Protein AF-A0AAU3PKZ7-F1 (afdb_monomer_lite)

Radius of gyration: 40.93 Å; chains: 1; bounding box: 83×40×120 Å

pLDDT: mean 80.69, std 19.15, range [31.55, 98.75]

Foldseek 3Di:
DDDDDDPDPPPPPDDPLDLVVVCVVVVHDSCLLQWDADPVRDTDGRVCVVVVVVVVVVSVVCVVVVNDDDVVNVVVVVVVVVVVVVVVVVVVVVVVVVVVVVVVVVVVVVVVVVVVVVVVVVVVVVVVVVDDDDPDDDD

Structure (mmCIF, N/CA/C/O backbone):
data_AF-A0AAU3PKZ7-F1
#
_entry.id   AF-A0AAU3PKZ7-F1
#
loop_
_atom_site.group_PDB
_atom_site.id
_atom_site.type_symbol
_atom_site.label_atom_id
_atom_site.label_alt_id
_atom_site.label_comp_id
_atom_site.label_asym_id
_atom_site.label_entity_id
_atom_site.label_seq_id
_atom_site.pdbx_PDB_ins_code
_atom_site.Cartn_x
_atom_site.Cartn_y
_atom_site.Cartn_z
_atom_site.occupancy
_atom_site.B_iso_or_equiv
_atom_site.auth_seq_id
_atom_site.auth_comp_id
_atom_site.auth_asym_id
_atom_site.auth_atom_id
_atom_site.pdbx_PDB_model_num
ATOM 1 N N . MET A 1 1 ? -17.947 7.790 -49.193 1.00 34.53 1 MET A N 1
ATOM 2 C CA . MET A 1 1 ? -16.626 8.337 -49.557 1.00 34.53 1 MET A CA 1
ATOM 3 C C . MET A 1 1 ? -15.652 7.900 -48.482 1.00 34.53 1 MET A C 1
ATOM 5 O O . MET A 1 1 ? -15.686 8.443 -47.388 1.00 34.53 1 MET A O 1
ATOM 9 N N . LEU A 1 2 ? -14.918 6.822 -48.748 1.00 35.09 2 LEU A N 1
ATOM 10 C CA . LEU A 1 2 ? -13.929 6.246 -47.840 1.00 35.09 2 LEU A CA 1
ATOM 11 C C . LEU A 1 2 ? -12.574 6.826 -48.249 1.00 35.09 2 LEU A C 1
ATOM 13 O O . LEU A 1 2 ? -12.158 6.624 -49.386 1.00 35.09 2 LEU A O 1
ATOM 17 N N . GLY A 1 3 ? -11.967 7.621 -47.368 1.00 34.78 3 GLY A N 1
ATOM 18 C CA . GLY A 1 3 ? -10.661 8.234 -47.601 1.00 34.78 3 GLY A CA 1
ATOM 19 C C . GLY A 1 3 ? -9.557 7.181 -47.579 1.00 34.78 3 GLY A C 1
ATOM 20 O O . GLY A 1 3 ? -9.504 6.357 -46.665 1.00 34.78 3 GLY A O 1
ATOM 21 N N . GLU A 1 4 ? -8.718 7.205 -48.610 1.00 35.56 4 GLU A N 1
ATOM 22 C CA . GLU A 1 4 ? -7.539 6.358 -48.769 1.00 35.56 4 GLU A CA 1
ATOM 23 C C . GLU A 1 4 ? -6.556 6.538 -47.605 1.00 35.56 4 GLU A C 1
ATOM 25 O O . GLU A 1 4 ? -6.212 7.654 -47.216 1.00 35.56 4 GLU A O 1
ATOM 30 N N . VAL A 1 5 ? -6.083 5.414 -47.067 1.00 37.41 5 VAL A N 1
ATOM 31 C CA . VAL A 1 5 ? -4.976 5.366 -46.111 1.00 37.41 5 VAL A CA 1
ATOM 32 C C . VAL A 1 5 ? -3.680 5.437 -46.911 1.00 37.41 5 VAL A C 1
ATOM 34 O O . VAL A 1 5 ? -3.332 4.491 -47.616 1.00 37.41 5 VAL A O 1
ATOM 37 N N . VAL A 1 6 ? -2.969 6.557 -46.801 1.00 37.16 6 VAL A N 1
ATOM 38 C CA . VAL A 1 6 ? -1.626 6.720 -47.366 1.00 37.16 6 VAL A CA 1
ATOM 39 C C . VAL A 1 6 ? -0.642 5.886 -46.529 1.00 37.16 6 VAL A C 1
ATOM 41 O O . VAL A 1 6 ? -0.515 6.121 -45.325 1.00 37.16 6 VAL A O 1
ATOM 44 N N . PRO A 1 7 ? 0.066 4.905 -47.114 1.00 34.25 7 PRO A N 1
ATOM 45 C CA . PRO A 1 7 ? 1.071 4.135 -46.396 1.00 34.25 7 PRO A CA 1
ATOM 46 C C . PRO A 1 7 ? 2.326 5.000 -46.230 1.00 34.25 7 PRO A C 1
ATOM 48 O O . PRO A 1 7 ? 3.073 5.205 -47.184 1.00 34.25 7 PRO A O 1
ATOM 51 N N . GLY A 1 8 ? 2.552 5.542 -45.032 1.00 35.75 8 GLY A N 1
ATOM 52 C CA . GLY A 1 8 ? 3.764 6.324 -44.757 1.00 35.75 8 GLY A CA 1
ATOM 53 C C . GLY A 1 8 ? 3.738 7.232 -43.529 1.00 35.75 8 GLY A C 1
ATOM 54 O O . GLY A 1 8 ? 4.804 7.655 -43.089 1.00 35.75 8 GLY A O 1
ATOM 55 N N . GLU A 1 9 ? 2.579 7.505 -42.924 1.00 31.55 9 GLU A N 1
ATOM 56 C CA . GLU A 1 9 ? 2.538 8.217 -41.641 1.00 31.55 9 GLU A CA 1
ATOM 57 C C . GLU A 1 9 ? 2.880 7.261 -40.493 1.00 31.55 9 GLU A C 1
ATOM 59 O O . GLU A 1 9 ? 2.015 6.666 -39.845 1.00 31.55 9 GLU A O 1
ATOM 64 N N . PHE A 1 10 ? 4.179 7.119 -40.225 1.00 39.38 10 PHE A N 1
ATOM 65 C CA . PHE A 1 10 ? 4.650 6.675 -38.920 1.00 39.38 10 PHE A CA 1
ATOM 66 C C . PHE A 1 10 ? 4.075 7.642 -37.890 1.00 39.38 10 PHE A C 1
ATOM 68 O O . PHE A 1 10 ? 4.453 8.813 -37.857 1.00 39.38 10 PHE A O 1
ATOM 75 N N . ARG A 1 11 ? 3.110 7.167 -37.095 1.00 33.69 11 ARG A N 1
ATOM 76 C CA . ARG A 1 11 ? 2.496 7.948 -36.021 1.00 33.69 11 ARG A CA 1
ATOM 77 C C . ARG A 1 11 ? 3.610 8.419 -35.093 1.00 33.69 11 ARG A C 1
ATOM 79 O O . ARG A 1 11 ? 4.106 7.658 -34.265 1.00 33.69 11 ARG A O 1
ATOM 86 N N . ALA A 1 12 ? 3.994 9.680 -35.252 1.00 36.59 12 ALA A N 1
ATOM 87 C CA . ALA A 1 12 ? 4.787 10.400 -34.281 1.00 36.59 12 ALA A CA 1
ATOM 88 C C . ALA A 1 12 ? 4.135 10.197 -32.902 1.00 36.59 12 ALA A C 1
ATOM 90 O O . ALA A 1 12 ? 2.930 10.407 -32.761 1.00 36.59 12 ALA A O 1
ATOM 91 N N . ALA A 1 13 ? 4.941 9.766 -31.927 1.00 36.81 13 ALA A N 1
ATOM 92 C CA . ALA A 1 13 ? 4.620 9.512 -30.512 1.00 36.81 13 ALA A CA 1
ATOM 93 C C . ALA A 1 13 ? 4.454 8.050 -30.027 1.00 36.81 13 ALA A C 1
ATOM 95 O O . ALA A 1 13 ? 3.965 7.845 -28.916 1.00 36.81 13 ALA A O 1
ATOM 96 N N . VAL A 1 14 ? 4.935 7.037 -30.758 1.00 43.56 14 VAL A N 1
ATOM 97 C CA . VAL A 1 14 ? 5.135 5.671 -30.214 1.00 43.56 14 VAL A CA 1
ATOM 98 C C . VAL A 1 14 ? 6.606 5.270 -30.442 1.00 43.56 14 VAL A C 1
ATOM 100 O O . VAL A 1 14 ? 7.039 5.091 -31.569 1.00 43.56 14 VAL A O 1
ATOM 103 N N . LEU A 1 15 ? 7.459 5.430 -29.421 1.00 49.47 15 LEU A N 1
ATOM 104 C CA . LEU A 1 15 ? 8.025 4.345 -28.592 1.00 49.47 15 LEU A CA 1
ATOM 105 C C . LEU A 1 15 ? 9.033 3.392 -29.267 1.00 49.47 15 LEU A C 1
ATOM 107 O O . LEU A 1 15 ? 9.293 2.311 -28.734 1.00 49.47 15 LEU A O 1
ATOM 111 N N . VAL A 1 16 ? 9.650 3.748 -30.393 1.00 54.47 16 VAL A N 1
ATOM 112 C CA . VAL A 1 16 ? 10.761 2.939 -30.921 1.00 54.47 16 VAL A CA 1
ATOM 113 C C . VAL A 1 16 ? 12.092 3.436 -30.366 1.00 54.47 16 VAL A C 1
ATOM 115 O O . VAL A 1 16 ? 12.827 4.156 -31.028 1.00 54.47 16 VAL A O 1
ATOM 118 N N . ASP A 1 17 ? 12.400 3.033 -29.136 1.00 64.31 17 ASP A N 1
ATOM 119 C CA . ASP A 1 17 ? 13.659 3.382 -28.453 1.00 64.31 17 ASP A CA 1
ATOM 120 C C . ASP A 1 17 ? 14.697 2.248 -28.506 1.00 64.31 17 ASP A C 1
ATOM 122 O O . ASP A 1 17 ? 15.827 2.384 -28.041 1.00 64.31 17 ASP A O 1
ATOM 126 N N . ASP A 1 18 ? 14.305 1.099 -29.062 1.00 73.06 18 ASP A N 1
ATOM 127 C CA . ASP A 1 18 ? 15.148 -0.084 -29.208 1.00 73.06 18 ASP A CA 1
ATOM 128 C C . ASP A 1 18 ? 14.791 -0.853 -30.492 1.00 73.06 18 ASP A C 1
ATOM 130 O O . ASP A 1 18 ? 13.630 -0.940 -30.907 1.00 73.06 18 ASP A O 1
ATOM 134 N N . LEU A 1 19 ? 15.801 -1.495 -31.077 1.00 80.44 19 LEU A N 1
ATOM 135 C CA . LEU A 1 19 ? 15.726 -2.405 -32.222 1.00 80.44 19 LEU A CA 1
ATOM 136 C C . LEU A 1 19 ? 14.701 -3.524 -32.035 1.00 80.44 19 LEU A C 1
ATOM 138 O O . LEU A 1 19 ? 14.139 -4.034 -33.004 1.00 80.44 19 LEU A O 1
ATOM 142 N N . LYS A 1 20 ? 14.442 -3.921 -30.786 1.00 81.88 20 LYS A N 1
ATOM 143 C CA . LYS A 1 20 ? 13.390 -4.887 -30.465 1.00 81.88 20 LYS A CA 1
ATOM 144 C C . LYS A 1 20 ? 11.998 -4.352 -30.806 1.00 81.88 20 LYS A C 1
ATOM 146 O O . LYS A 1 20 ? 11.201 -5.100 -31.372 1.00 81.88 20 LYS A O 1
ATOM 151 N N . THR A 1 21 ? 11.708 -3.101 -30.459 1.00 78.62 21 THR A N 1
ATOM 152 C CA . THR A 1 21 ? 10.421 -2.477 -30.779 1.00 78.62 21 THR A CA 1
ATOM 153 C C . THR A 1 21 ? 10.310 -2.251 -32.282 1.00 78.62 21 THR A C 1
ATOM 155 O O . THR A 1 21 ? 9.292 -2.607 -32.866 1.00 78.62 21 THR A O 1
ATOM 158 N N . LEU A 1 22 ? 11.401 -1.819 -32.929 1.00 81.62 22 LEU A N 1
ATOM 159 C CA . LEU A 1 22 ? 11.454 -1.648 -34.385 1.00 81.62 22 LEU A CA 1
ATOM 160 C C . LEU A 1 22 ? 11.137 -2.957 -35.120 1.00 81.62 22 LEU A C 1
ATOM 162 O O . LEU A 1 22 ? 10.367 -2.974 -36.074 1.00 81.62 22 LEU A O 1
ATOM 166 N N . ALA A 1 23 ? 11.707 -4.070 -34.654 1.00 85.38 23 ALA A N 1
ATOM 167 C CA . ALA A 1 23 ? 11.452 -5.391 -35.215 1.00 85.38 23 ALA A CA 1
ATOM 168 C C . ALA A 1 23 ? 9.979 -5.806 -35.085 1.00 85.38 23 ALA A C 1
ATOM 170 O O . ALA A 1 23 ? 9.398 -6.323 -36.039 1.00 85.38 23 ALA A O 1
ATOM 171 N N . ALA A 1 24 ? 9.381 -5.564 -33.915 1.00 84.06 24 ALA A N 1
ATOM 172 C CA . ALA A 1 24 ? 7.984 -5.891 -33.655 1.00 84.06 24 ALA A CA 1
ATOM 173 C C . ALA A 1 24 ? 7.030 -5.078 -34.545 1.00 84.06 24 ALA A C 1
ATOM 175 O O . ALA A 1 24 ? 6.109 -5.652 -35.119 1.00 84.06 24 AL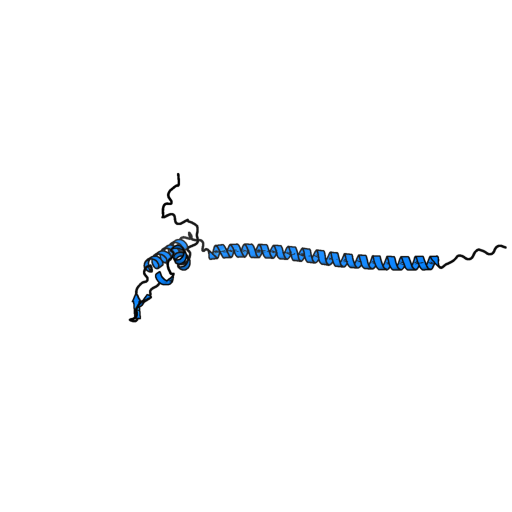A A O 1
ATOM 176 N N . GLU A 1 25 ? 7.276 -3.777 -34.705 1.00 80.75 25 GLU A N 1
ATOM 177 C CA . GLU A 1 25 ? 6.453 -2.900 -35.547 1.00 80.75 25 GLU A CA 1
ATOM 178 C C . GLU A 1 25 ? 6.631 -3.170 -37.043 1.00 80.75 25 GLU A C 1
ATOM 180 O O . GLU A 1 25 ? 5.657 -3.173 -37.791 1.00 80.75 25 GLU A O 1
ATOM 185 N N . ALA A 1 26 ? 7.857 -3.466 -37.482 1.00 83.44 26 ALA A N 1
ATOM 186 C CA . ALA A 1 26 ? 8.145 -3.811 -38.872 1.00 83.44 26 ALA A CA 1
ATOM 187 C C . ALA A 1 26 ? 7.663 -5.223 -39.262 1.00 83.44 26 ALA A C 1
ATOM 189 O O . ALA A 1 26 ? 7.765 -5.603 -40.428 1.00 83.44 26 ALA A O 1
ATOM 190 N N . GLY A 1 27 ? 7.184 -6.031 -38.306 1.00 86.25 27 GLY A N 1
ATOM 191 C CA . GLY A 1 27 ? 6.792 -7.422 -38.548 1.00 86.25 27 GLY A CA 1
ATOM 192 C C . GLY A 1 27 ? 7.969 -8.329 -38.926 1.00 86.25 27 GLY A C 1
ATOM 193 O O . GLY A 1 27 ? 7.784 -9.357 -39.577 1.00 86.25 27 GLY A O 1
ATOM 194 N N . VAL A 1 28 ? 9.192 -7.958 -38.534 1.00 87.25 28 VAL A N 1
ATOM 195 C CA . VAL A 1 28 ? 10.425 -8.673 -38.879 1.00 87.25 28 VAL A CA 1
ATOM 196 C C . VAL A 1 28 ? 11.017 -9.333 -37.636 1.00 87.25 28 VAL A C 1
ATOM 198 O O . VAL A 1 28 ? 10.949 -8.827 -36.519 1.00 87.25 28 VAL A O 1
ATOM 201 N N . THR A 1 29 ? 11.657 -10.488 -37.815 1.00 87.62 29 THR A N 1
ATOM 202 C CA . THR A 1 29 ? 12.397 -11.119 -36.716 1.00 87.62 29 THR A CA 1
ATOM 203 C C . THR A 1 29 ? 13.569 -10.245 -36.272 1.00 87.62 29 THR A C 1
ATOM 205 O O . THR A 1 29 ? 14.371 -9.792 -37.087 1.00 87.62 29 THR A O 1
ATOM 208 N N . ARG A 1 30 ? 13.738 -10.069 -34.955 1.00 85.75 30 ARG A N 1
ATOM 209 C CA . ARG A 1 30 ? 14.843 -9.281 -34.378 1.00 85.75 30 ARG A CA 1
ATOM 210 C C . ARG A 1 30 ? 16.224 -9.720 -34.897 1.00 85.75 30 ARG A C 1
ATOM 212 O O . ARG A 1 30 ? 17.124 -8.906 -35.049 1.00 85.75 30 ARG A O 1
ATOM 219 N N . THR A 1 31 ? 16.395 -11.004 -35.211 1.00 88.06 31 THR A N 1
ATOM 220 C CA . THR A 1 31 ? 17.651 -11.561 -35.741 1.00 88.06 31 THR A CA 1
ATOM 221 C C . THR A 1 31 ? 17.982 -11.110 -37.162 1.00 88.06 31 THR A C 1
ATOM 223 O O . THR A 1 31 ? 19.105 -11.320 -37.612 1.00 88.06 31 THR A O 1
ATOM 226 N N . ALA A 1 32 ? 17.045 -10.498 -37.889 1.00 85.81 32 ALA A N 1
ATOM 227 C CA . ALA A 1 32 ? 17.302 -9.956 -39.219 1.00 85.81 32 ALA A CA 1
ATOM 228 C C . ALA A 1 32 ? 18.154 -8.672 -39.194 1.00 85.81 32 ALA A C 1
ATOM 230 O O . ALA A 1 32 ? 18.772 -8.335 -40.205 1.00 85.81 32 ALA A O 1
ATOM 231 N N . PHE A 1 33 ? 18.225 -8.000 -38.042 1.00 87.88 33 PHE A N 1
ATOM 232 C CA . PHE A 1 33 ? 19.059 -6.819 -37.808 1.00 87.88 33 PHE A CA 1
ATOM 233 C C . PHE A 1 33 ? 20.497 -7.152 -37.392 1.00 87.88 33 PHE A C 1
ATOM 235 O O . PHE A 1 33 ? 21.342 -6.266 -37.366 1.00 87.88 33 PHE A O 1
ATOM 242 N N . TYR A 1 34 ? 20.795 -8.415 -37.073 1.00 86.81 34 TYR A N 1
ATOM 243 C CA . TYR A 1 34 ? 22.113 -8.823 -36.586 1.00 86.81 34 TYR A CA 1
ATOM 244 C C . TYR A 1 34 ? 22.884 -9.650 -37.627 1.00 86.81 34 TYR A C 1
ATOM 246 O O . TYR A 1 34 ? 22.262 -10.362 -38.426 1.00 86.81 34 TYR A O 1
ATOM 254 N N . PRO A 1 35 ? 24.232 -9.612 -37.597 1.00 88.06 35 PRO A N 1
ATOM 255 C CA . PRO A 1 35 ? 25.059 -10.499 -38.402 1.00 88.06 35 PRO A CA 1
ATOM 256 C C . PRO A 1 35 ? 24.759 -11.968 -38.093 1.00 88.06 35 PRO A C 1
ATOM 258 O O . PRO A 1 35 ? 24.529 -12.353 -36.943 1.00 88.06 35 PRO A O 1
ATOM 261 N N . LYS A 1 36 ? 24.795 -12.810 -39.123 1.00 85.56 36 LYS A N 1
ATOM 262 C CA . LYS A 1 36 ? 24.576 -14.256 -39.020 1.00 85.56 36 LYS A CA 1
ATOM 263 C C . LYS A 1 36 ? 25.862 -15.001 -39.354 1.00 85.56 36 LYS A C 1
ATOM 265 O O . LYS A 1 36 ? 26.637 -14.561 -40.198 1.00 85.56 36 LYS A O 1
ATOM 270 N N . LYS A 1 37 ? 26.081 -16.147 -38.710 1.00 87.12 37 LYS A N 1
ATOM 271 C CA . LYS A 1 37 ? 27.188 -17.045 -39.057 1.00 87.12 37 LYS A CA 1
ATOM 272 C C . LYS A 1 37 ? 26.761 -18.001 -40.165 1.00 87.12 37 LYS A C 1
ATOM 274 O O . LYS A 1 37 ? 25.708 -18.631 -40.070 1.00 87.12 37 LYS A O 1
ATOM 279 N N . ASN A 1 38 ? 27.587 -18.106 -41.193 1.00 83.69 38 ASN A N 1
ATOM 280 C CA . ASN A 1 38 ? 27.488 -19.126 -42.222 1.00 83.69 38 ASN A CA 1
ATOM 281 C C . ASN A 1 38 ? 28.010 -20.470 -41.686 1.00 83.69 38 ASN A C 1
ATOM 283 O O . ASN A 1 38 ? 28.667 -20.546 -40.644 1.00 83.69 38 ASN A O 1
ATOM 287 N N . ARG A 1 39 ? 27.722 -21.552 -42.417 1.00 82.12 39 ARG A N 1
ATOM 288 C CA . ARG A 1 39 ? 28.139 -22.918 -42.055 1.00 82.12 39 ARG A CA 1
ATOM 289 C C . ARG A 1 39 ? 29.664 -23.096 -42.023 1.00 82.12 39 ARG A C 1
ATOM 291 O O . ARG A 1 39 ? 30.156 -23.947 -41.296 1.00 82.12 39 ARG A O 1
ATOM 298 N N . ASP A 1 40 ? 30.385 -22.290 -42.791 1.00 85.81 40 ASP A N 1
ATOM 299 C CA . ASP A 1 40 ? 31.850 -22.226 -42.863 1.00 85.81 40 ASP A CA 1
ATOM 300 C C . ASP A 1 40 ? 32.479 -21.343 -41.762 1.00 85.81 40 ASP A C 1
ATOM 302 O O . ASP A 1 40 ? 33.690 -21.149 -41.736 1.00 85.81 40 ASP A O 1
ATOM 306 N N . GLY A 1 41 ? 31.669 -20.796 -40.847 1.00 83.50 41 GLY A N 1
ATOM 307 C CA . GLY A 1 41 ? 32.121 -19.919 -39.768 1.00 83.50 41 GLY A CA 1
ATOM 308 C C . GLY A 1 41 ? 32.301 -18.452 -40.170 1.00 83.50 41 GLY A C 1
ATOM 309 O O . GLY A 1 41 ? 32.579 -17.630 -39.296 1.00 83.50 41 GLY A O 1
ATOM 310 N N . THR A 1 42 ? 32.098 -18.095 -41.442 1.00 86.62 42 THR A N 1
ATOM 311 C CA . THR A 1 42 ? 32.168 -16.699 -41.898 1.00 86.62 42 THR A CA 1
ATOM 312 C C . THR A 1 42 ? 30.939 -15.902 -41.447 1.00 86.62 42 THR A C 1
ATOM 314 O O . THR A 1 42 ? 29.844 -16.446 -41.284 1.00 86.62 42 THR A O 1
ATOM 317 N N . THR A 1 43 ? 31.102 -14.598 -41.213 1.00 87.12 43 THR A N 1
ATOM 318 C CA . THR A 1 43 ? 29.998 -13.715 -40.808 1.00 87.12 43 THR A 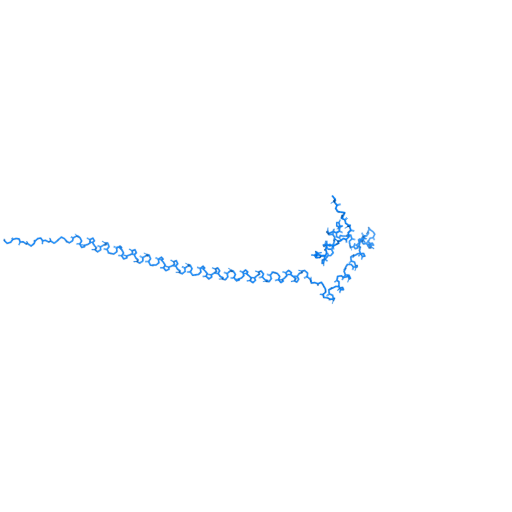CA 1
ATOM 319 C C . THR A 1 43 ? 29.378 -13.064 -42.037 1.00 87.12 43 THR A C 1
ATOM 321 O O . THR A 1 43 ? 30.059 -12.380 -42.797 1.00 87.12 43 THR A O 1
ATOM 324 N N . ARG A 1 44 ? 28.069 -13.237 -42.209 1.00 86.19 44 ARG A N 1
ATOM 325 C CA . ARG A 1 44 ? 27.265 -12.563 -43.227 1.00 86.19 44 ARG A CA 1
ATOM 326 C C . ARG A 1 44 ? 26.410 -11.479 -42.568 1.00 86.19 44 ARG A C 1
ATOM 328 O O . ARG A 1 44 ? 25.804 -11.757 -41.530 1.00 86.19 44 ARG A O 1
ATOM 335 N N . PRO A 1 45 ? 26.294 -10.280 -43.160 1.00 84.69 45 PRO A N 1
ATOM 336 C CA . PRO A 1 45 ? 25.409 -9.262 -42.622 1.00 84.69 45 PRO A CA 1
ATOM 337 C C . PRO A 1 45 ? 23.949 -9.722 -42.625 1.00 84.69 45 PRO A C 1
ATOM 339 O O . PRO A 1 45 ? 23.496 -10.434 -43.530 1.00 84.69 45 PRO A O 1
ATOM 342 N N . GLY A 1 46 ? 23.212 -9.316 -41.592 1.00 85.31 46 GLY A N 1
ATOM 343 C CA . GLY A 1 46 ? 21.768 -9.521 -41.532 1.00 85.31 46 GLY A CA 1
ATOM 344 C C . GLY A 1 46 ? 21.055 -8.772 -42.670 1.00 85.31 46 GLY A C 1
ATOM 345 O O . GLY A 1 46 ? 21.548 -7.727 -43.099 1.00 85.31 46 GLY A O 1
ATOM 346 N N . PRO A 1 47 ? 19.890 -9.255 -43.153 1.00 87.94 47 PRO A N 1
ATOM 347 C CA . PRO A 1 47 ? 19.141 -8.606 -44.235 1.00 87.94 47 PRO A CA 1
ATOM 348 C C . PRO A 1 47 ? 18.875 -7.111 -44.000 1.00 87.94 47 PRO A C 1
ATOM 350 O O . PRO A 1 47 ? 18.874 -6.331 -44.946 1.00 87.94 47 PRO A O 1
ATOM 353 N N . TYR A 1 48 ? 18.696 -6.717 -42.737 1.00 89.12 48 TYR A N 1
ATOM 354 C CA . TYR A 1 48 ? 18.379 -5.346 -42.332 1.00 89.12 48 TYR A CA 1
ATOM 355 C C . TYR A 1 48 ? 19.422 -4.757 -41.379 1.00 89.12 48 TYR A C 1
ATOM 357 O O . TYR A 1 48 ? 19.135 -3.812 -40.653 1.00 89.12 48 TYR A O 1
ATOM 365 N N . GLN A 1 49 ? 20.643 -5.297 -41.359 1.00 88.81 49 GLN A N 1
ATOM 366 C CA . GLN A 1 49 ? 21.684 -4.819 -40.446 1.00 88.81 49 GLN A CA 1
ATOM 367 C C . GLN A 1 49 ? 22.035 -3.338 -40.673 1.00 88.81 49 GLN A C 1
ATOM 369 O O . GLN A 1 49 ? 22.178 -2.588 -39.716 1.00 88.81 49 GLN A O 1
ATOM 374 N N . HIS A 1 50 ? 22.088 -2.887 -41.927 1.00 84.94 50 HIS A N 1
ATOM 375 C CA . HIS A 1 50 ? 22.327 -1.476 -42.249 1.00 84.94 50 HIS A CA 1
ATOM 376 C C . HIS A 1 50 ? 21.230 -0.553 -41.685 1.00 84.94 50 HIS A C 1
ATOM 378 O O . HIS A 1 50 ? 21.537 0.5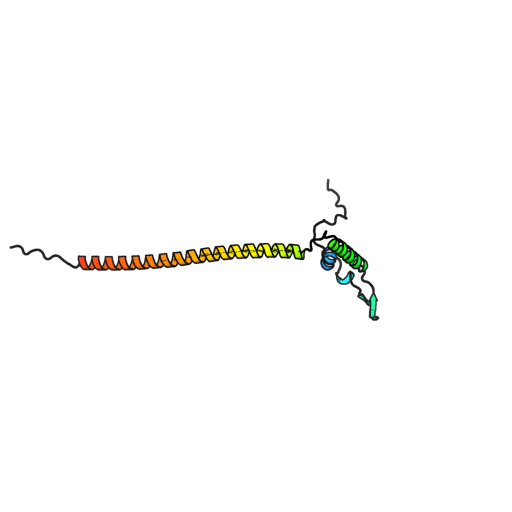28 -41.188 1.00 84.94 50 HIS A O 1
ATOM 384 N N . LEU A 1 51 ? 19.966 -1.000 -41.681 1.00 86.81 51 LEU A N 1
ATOM 385 C CA . LEU A 1 51 ? 18.862 -0.253 -41.068 1.00 86.81 51 LEU A CA 1
ATOM 386 C C . LEU A 1 51 ? 19.021 -0.162 -39.550 1.00 86.81 51 LEU A C 1
ATOM 388 O O . LEU A 1 51 ? 18.690 0.869 -38.975 1.00 86.81 51 LEU A O 1
ATOM 392 N N . ALA A 1 52 ? 19.561 -1.200 -38.905 1.00 84.88 52 ALA A N 1
ATOM 393 C CA . ALA A 1 52 ? 19.883 -1.151 -37.481 1.00 84.88 52 ALA A CA 1
ATOM 394 C C . ALA A 1 52 ? 20.958 -0.103 -37.179 1.00 84.88 52 ALA A C 1
ATOM 396 O O . ALA A 1 52 ? 20.795 0.717 -36.282 1.00 84.88 52 ALA A O 1
ATOM 397 N N . GLU A 1 53 ? 22.025 -0.089 -37.974 1.00 88.31 53 GLU A N 1
ATOM 398 C CA . GLU A 1 53 ? 23.134 0.855 -37.823 1.00 88.31 53 GLU A CA 1
ATOM 399 C C . GLU A 1 53 ? 22.701 2.304 -38.105 1.00 88.31 53 GLU A C 1
ATOM 401 O O . GLU A 1 53 ? 23.154 3.243 -37.451 1.00 88.31 53 GLU A O 1
ATOM 406 N N . GLU A 1 54 ? 21.823 2.529 -39.084 1.00 87.88 54 GLU A N 1
ATOM 407 C CA . GLU A 1 54 ? 21.221 3.845 -39.325 1.00 87.88 54 GLU A CA 1
ATOM 408 C C . GLU A 1 54 ? 20.272 4.271 -38.207 1.00 87.88 54 GLU A C 1
ATOM 410 O O . GLU A 1 54 ? 20.336 5.419 -37.767 1.00 87.88 54 GLU A O 1
ATOM 415 N N . PHE A 1 55 ? 19.432 3.357 -37.721 1.00 84.44 55 PHE A N 1
ATOM 416 C CA . PHE A 1 55 ? 18.525 3.609 -36.608 1.00 84.44 55 PHE A CA 1
ATOM 417 C C . PHE A 1 55 ? 19.296 4.009 -35.343 1.00 84.44 55 PHE A C 1
ATOM 419 O O . PHE A 1 55 ? 19.006 5.046 -34.754 1.00 84.44 55 PHE A O 1
ATOM 426 N N . GLU A 1 56 ? 20.337 3.261 -34.972 1.00 84.25 56 GLU A N 1
ATOM 427 C CA . GLU A 1 56 ? 21.175 3.575 -33.810 1.00 84.25 56 GLU A CA 1
ATOM 428 C C . GLU A 1 56 ? 21.938 4.897 -33.953 1.00 84.25 56 GLU A C 1
ATOM 430 O O . GLU A 1 56 ? 22.140 5.602 -32.962 1.00 84.25 56 GLU A O 1
ATOM 435 N N . ARG A 1 57 ? 22.379 5.243 -35.171 1.00 85.88 57 ARG A N 1
ATOM 436 C CA . ARG A 1 57 ? 23.020 6.538 -35.444 1.00 85.88 57 ARG A CA 1
ATOM 437 C C . ARG A 1 57 ? 22.035 7.687 -35.266 1.00 85.88 57 ARG A C 1
ATOM 439 O O . ARG A 1 57 ? 22.344 8.630 -34.548 1.00 85.88 57 ARG A O 1
ATOM 446 N N . ARG A 1 58 ? 20.843 7.585 -35.862 1.00 82.44 58 ARG A N 1
ATOM 447 C CA . ARG A 1 58 ? 19.793 8.610 -35.739 1.00 82.44 58 ARG A CA 1
ATOM 448 C C . ARG A 1 58 ? 19.322 8.758 -34.297 1.00 82.44 58 ARG A C 1
ATOM 450 O O . ARG A 1 58 ? 19.188 9.881 -33.827 1.00 82.44 58 ARG A O 1
ATOM 457 N N . LEU A 1 59 ? 19.138 7.646 -33.584 1.00 79.12 59 LEU A N 1
ATOM 458 C CA . LEU A 1 59 ? 18.758 7.657 -32.174 1.00 79.12 59 LEU A CA 1
ATOM 459 C C . LEU A 1 59 ? 19.804 8.389 -31.322 1.00 79.12 59 LEU A C 1
ATOM 461 O O . LEU A 1 59 ? 19.432 9.230 -30.511 1.00 79.12 59 LEU A O 1
ATOM 465 N N . ARG A 1 60 ? 21.101 8.137 -31.549 1.00 80.19 60 ARG A N 1
ATOM 466 C CA . ARG A 1 60 ? 22.186 8.861 -30.868 1.00 80.19 60 ARG A CA 1
ATOM 467 C C . ARG A 1 60 ? 22.180 10.353 -31.176 1.00 80.19 60 ARG A C 1
ATOM 469 O O . ARG A 1 60 ? 22.228 11.146 -30.247 1.00 80.19 60 ARG A O 1
ATOM 476 N N . THR A 1 61 ? 22.052 10.741 -32.444 1.00 82.88 61 THR A N 1
ATOM 477 C CA . THR A 1 61 ? 21.991 12.162 -32.825 1.00 82.88 61 THR A CA 1
ATOM 478 C C . THR A 1 61 ? 20.814 12.879 -32.162 1.00 82.88 61 THR A C 1
ATOM 480 O O . THR A 1 61 ? 20.975 13.987 -31.662 1.00 82.88 61 THR A O 1
ATOM 483 N N . LEU A 1 62 ? 19.644 12.239 -32.103 1.00 77.19 62 LEU A N 1
ATOM 484 C CA . LEU A 1 62 ? 18.465 12.809 -31.449 1.00 77.19 62 LEU A CA 1
ATOM 485 C C . LEU A 1 62 ? 18.604 12.880 -29.918 1.00 77.19 62 LEU A C 1
ATOM 487 O O . LEU A 1 62 ? 18.121 13.828 -29.301 1.00 77.19 62 LEU A O 1
ATOM 491 N N . GLN A 1 63 ? 19.272 11.900 -29.300 1.00 71.62 63 GLN A N 1
ATOM 492 C CA . GLN A 1 63 ? 19.605 11.926 -27.871 1.00 71.62 63 GLN A CA 1
ATOM 493 C C . GLN A 1 63 ? 20.606 13.042 -27.544 1.00 71.62 63 GLN A C 1
ATOM 495 O O . GLN A 1 63 ? 20.405 13.776 -26.581 1.00 71.62 63 GLN A O 1
ATOM 500 N N . GLU A 1 64 ? 21.657 13.202 -28.352 1.00 77.19 64 GLU A N 1
ATOM 501 C CA . GLU A 1 64 ? 22.663 14.264 -28.205 1.00 77.19 64 GLU A CA 1
ATOM 502 C C . GLU A 1 64 ? 22.062 15.662 -28.411 1.00 77.19 64 GLU A C 1
ATOM 504 O O . GLU A 1 64 ? 22.430 16.600 -27.707 1.00 77.19 64 GLU A O 1
ATOM 509 N N . ALA A 1 65 ? 21.096 15.793 -29.324 1.00 78.81 65 ALA A N 1
ATOM 510 C CA . ALA A 1 65 ? 20.335 17.023 -29.538 1.00 78.81 65 ALA A CA 1
ATOM 511 C C . ALA A 1 65 ? 19.308 17.314 -28.422 1.00 78.81 65 ALA A C 1
ATOM 513 O O . ALA A 1 65 ? 18.715 18.391 -28.401 1.00 78.81 65 ALA A O 1
ATOM 514 N N . GLY A 1 66 ? 19.084 16.374 -27.495 1.00 66.38 66 GLY A N 1
ATOM 515 C CA . GLY A 1 66 ? 18.092 16.502 -26.424 1.00 66.38 66 GLY A CA 1
ATOM 516 C C . GLY A 1 66 ? 16.636 16.428 -26.900 1.00 66.38 66 GLY A C 1
ATOM 517 O O . GLY A 1 66 ? 15.730 16.763 -26.139 1.00 66.38 66 GLY A O 1
ATOM 518 N N . GLU A 1 67 ? 16.397 15.995 -28.141 1.00 65.00 67 GLU A N 1
ATOM 519 C CA . GLU A 1 67 ? 15.062 15.935 -28.754 1.00 65.00 67 GLU A CA 1
ATOM 520 C C . GLU A 1 67 ? 14.293 14.659 -28.377 1.00 65.00 67 GLU A C 1
ATOM 522 O O . GLU A 1 67 ? 13.062 14.640 -28.410 1.00 65.00 67 GLU A O 1
ATOM 527 N N . VAL A 1 68 ? 14.996 13.593 -27.971 1.00 61.31 68 VAL A N 1
ATOM 528 C CA . VAL A 1 68 ? 14.381 12.342 -27.500 1.00 61.31 68 VAL A CA 1
ATOM 529 C C . VAL A 1 68 ? 14.452 12.262 -25.977 1.00 61.31 68 VAL A C 1
ATOM 531 O O . VAL A 1 68 ? 15.514 12.054 -25.391 1.00 61.31 68 VAL A O 1
ATOM 534 N N . ILE A 1 69 ? 13.292 12.380 -25.327 1.00 60.34 69 ILE A N 1
ATOM 535 C CA . ILE A 1 69 ? 13.132 12.029 -23.913 1.00 60.34 69 ILE A CA 1
ATOM 536 C C . ILE A 1 69 ? 13.185 10.503 -23.820 1.00 60.34 69 ILE A C 1
ATOM 538 O O . ILE A 1 69 ? 12.276 9.838 -24.314 1.00 60.34 69 ILE A O 1
ATOM 542 N N . ASP A 1 70 ? 14.220 9.950 -23.175 1.00 67.00 70 ASP A N 1
ATOM 543 C CA . ASP A 1 70 ? 14.317 8.505 -22.934 1.00 67.00 70 ASP A CA 1
ATOM 544 C C . ASP A 1 70 ? 13.003 8.013 -22.285 1.00 67.00 70 ASP A C 1
ATOM 546 O O . ASP A 1 70 ? 12.616 8.501 -21.209 1.00 67.00 70 ASP A O 1
ATOM 550 N N . PRO A 1 71 ? 12.292 7.052 -22.904 1.00 70.00 71 PRO A N 1
ATOM 551 C CA . PRO A 1 71 ? 11.036 6.516 -22.381 1.00 70.00 71 PRO A CA 1
ATOM 552 C C . PRO A 1 71 ? 11.182 5.986 -20.952 1.00 70.00 71 PRO A C 1
ATOM 554 O O . PRO A 1 71 ? 10.215 6.009 -20.188 1.00 70.00 71 PRO A O 1
ATOM 557 N N . ARG A 1 72 ? 12.372 5.505 -20.569 1.00 74.25 72 ARG A N 1
ATOM 558 C CA . ARG A 1 72 ? 12.671 5.019 -19.222 1.00 74.25 72 ARG A CA 1
ATOM 559 C C . ARG A 1 72 ? 12.666 6.169 -18.240 1.00 74.25 72 ARG A C 1
ATOM 561 O O . ARG A 1 72 ? 12.096 6.015 -17.170 1.00 74.25 72 ARG A O 1
ATOM 568 N N . THR A 1 73 ? 13.216 7.323 -18.602 1.00 76.06 73 THR A N 1
ATOM 569 C CA . THR A 1 73 ? 13.178 8.529 -17.765 1.00 76.06 73 THR A CA 1
ATOM 570 C C . THR A 1 73 ? 11.738 8.981 -17.542 1.00 76.06 73 THR A C 1
ATOM 572 O O . THR A 1 73 ? 11.324 9.175 -16.400 1.00 76.06 73 THR A O 1
ATOM 575 N N . ALA A 1 74 ? 10.923 9.033 -18.600 1.00 74.81 74 ALA A N 1
ATOM 576 C CA . ALA A 1 74 ? 9.501 9.359 -18.476 1.00 74.81 74 ALA A CA 1
ATOM 577 C C . ALA A 1 74 ? 8.734 8.335 -17.612 1.00 74.81 74 ALA A C 1
ATOM 579 O O . ALA A 1 74 ? 7.868 8.705 -16.814 1.00 74.81 74 ALA A O 1
ATOM 580 N N . GLN A 1 75 ? 9.053 7.044 -17.736 1.00 79.62 75 GLN A N 1
ATOM 581 C CA . GLN A 1 75 ? 8.479 5.989 -16.896 1.00 79.62 75 GLN A CA 1
ATOM 582 C C . GLN A 1 75 ? 8.938 6.090 -15.437 1.00 79.62 75 GLN A C 1
ATOM 584 O O . GLN A 1 75 ? 8.110 5.936 -14.542 1.00 79.62 75 GLN A O 1
ATOM 589 N N . ILE A 1 76 ? 10.214 6.392 -15.186 1.00 86.19 76 ILE A N 1
ATOM 590 C CA . ILE A 1 76 ? 10.775 6.593 -13.846 1.00 86.19 76 ILE A CA 1
ATOM 591 C C . ILE A 1 76 ? 10.059 7.745 -13.148 1.00 86.19 76 ILE A C 1
ATOM 593 O O . ILE A 1 76 ? 9.612 7.569 -12.018 1.00 86.19 76 ILE A O 1
ATOM 597 N N . GLU A 1 77 ? 9.881 8.886 -13.813 1.00 85.69 77 GLU A N 1
ATOM 598 C CA . GLU A 1 77 ? 9.177 10.029 -13.221 1.00 85.69 77 GLU A CA 1
ATOM 599 C C . GLU A 1 77 ? 7.701 9.713 -12.943 1.00 85.69 77 GLU A C 1
ATOM 601 O O . GLU A 1 77 ? 7.194 9.999 -11.856 1.00 85.69 77 GLU A O 1
ATOM 606 N N . ARG A 1 78 ? 7.023 8.998 -13.852 1.00 85.31 78 ARG A N 1
ATOM 607 C CA . ARG A 1 78 ? 5.661 8.492 -13.599 1.00 85.31 78 ARG A CA 1
ATOM 608 C C . ARG A 1 78 ? 5.609 7.536 -12.407 1.00 85.31 78 ARG A C 1
ATOM 610 O O . ARG A 1 78 ? 4.665 7.597 -11.621 1.00 85.31 78 ARG A O 1
ATOM 617 N N . PHE A 1 79 ? 6.583 6.639 -12.266 1.00 94.44 79 PHE A N 1
ATOM 618 C CA . PHE A 1 79 ? 6.635 5.713 -11.138 1.00 94.44 79 PHE A CA 1
ATOM 619 C C . PHE A 1 79 ? 6.955 6.423 -9.827 1.00 94.44 79 PHE A C 1
ATOM 621 O O . PHE A 1 79 ? 6.312 6.115 -8.828 1.00 94.44 79 PHE A O 1
ATOM 628 N N . LYS A 1 80 ? 7.859 7.407 -9.818 1.00 94.81 80 LYS A N 1
ATOM 629 C CA . LYS A 1 80 ? 8.115 8.250 -8.643 1.00 94.81 80 LYS A CA 1
ATOM 630 C C . LYS A 1 80 ? 6.845 8.964 -8.191 1.00 94.81 80 LYS A C 1
ATOM 632 O O . LYS A 1 80 ? 6.494 8.855 -7.021 1.00 94.81 80 LYS A O 1
ATOM 637 N N . ALA A 1 81 ? 6.121 9.601 -9.114 1.00 94.44 81 ALA A N 1
ATOM 638 C CA . ALA A 1 81 ? 4.859 10.272 -8.805 1.00 94.44 81 ALA A CA 1
ATOM 639 C C . ALA A 1 81 ? 3.833 9.306 -8.188 1.00 94.44 81 ALA A C 1
ATOM 641 O O . ALA A 1 81 ? 3.264 9.596 -7.138 1.00 94.44 81 ALA A O 1
ATOM 642 N N . LYS A 1 82 ? 3.666 8.113 -8.778 1.00 96.62 82 LYS A N 1
ATOM 643 C CA . LYS A 1 82 ? 2.781 7.068 -8.232 1.00 96.62 82 LYS A CA 1
ATOM 644 C C . LYS A 1 82 ? 3.222 6.579 -6.855 1.00 96.62 82 LYS A C 1
ATOM 646 O O . LYS A 1 82 ? 2.380 6.343 -5.999 1.00 96.62 82 LYS A O 1
ATOM 651 N N . VAL A 1 83 ? 4.523 6.399 -6.632 1.00 98.38 83 VAL A N 1
ATOM 652 C CA . VAL A 1 83 ? 5.050 5.975 -5.328 1.00 98.38 83 VAL A CA 1
ATOM 653 C C . VAL A 1 83 ? 4.774 7.036 -4.267 1.00 98.38 83 VAL A C 1
ATOM 655 O O . VAL A 1 83 ? 4.366 6.676 -3.167 1.00 98.38 83 VAL A O 1
ATOM 658 N N . THR A 1 84 ? 4.957 8.318 -4.584 1.00 98.12 84 THR A N 1
ATOM 659 C CA . THR A 1 84 ? 4.625 9.421 -3.672 1.00 98.12 84 THR A CA 1
ATOM 660 C C . THR A 1 84 ? 3.132 9.434 -3.344 1.00 98.12 84 THR A C 1
ATOM 662 O O . THR A 1 84 ? 2.781 9.369 -2.170 1.00 98.12 84 THR A O 1
ATOM 665 N N . GLU A 1 85 ? 2.260 9.381 -4.356 1.00 98.12 85 GLU A N 1
ATOM 666 C CA . GLU A 1 85 ? 0.801 9.343 -4.163 1.00 98.12 85 GLU A CA 1
ATOM 667 C C . GLU A 1 85 ? 0.368 8.147 -3.296 1.00 98.12 85 GLU A C 1
ATOM 669 O O . GLU A 1 85 ? -0.444 8.274 -2.378 1.00 98.12 85 GLU A O 1
ATOM 674 N N . LEU A 1 86 ? 0.922 6.960 -3.559 1.00 98.50 86 LEU A N 1
ATOM 675 C CA . LEU A 1 86 ? 0.599 5.758 -2.792 1.00 98.50 86 LEU A CA 1
ATOM 676 C C . LEU A 1 86 ? 1.083 5.848 -1.345 1.00 98.50 86 LEU A C 1
ATOM 678 O O . LEU A 1 86 ? 0.373 5.389 -0.452 1.00 98.50 86 LEU A O 1
ATOM 682 N N . LYS A 1 87 ? 2.256 6.442 -1.101 1.00 98.44 87 LYS A N 1
ATOM 683 C CA . LYS A 1 87 ? 2.768 6.668 0.256 1.00 98.44 87 LYS A CA 1
ATOM 684 C C . LYS A 1 87 ? 1.8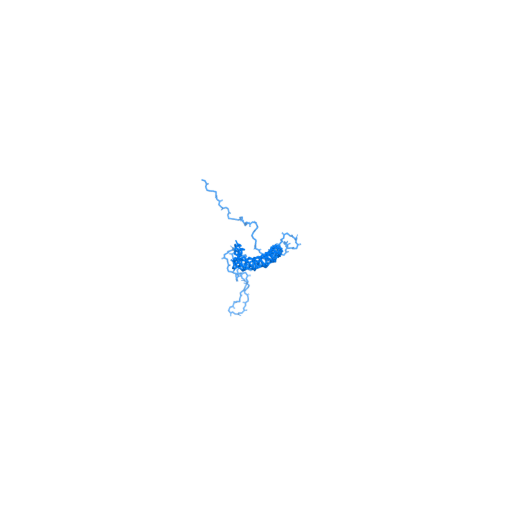84 7.635 1.035 1.00 98.44 87 LYS A C 1
ATOM 686 O O . LYS A 1 87 ? 1.549 7.339 2.176 1.00 98.44 87 LYS A O 1
ATOM 691 N N . GLU A 1 88 ? 1.459 8.735 0.421 1.00 98.44 88 GLU A N 1
ATOM 692 C CA . GLU A 1 88 ? 0.541 9.696 1.048 1.00 98.44 88 GLU A CA 1
ATOM 693 C C . GLU A 1 88 ? -0.802 9.042 1.389 1.00 98.44 88 GLU A C 1
ATOM 695 O O . GLU A 1 88 ? -1.282 9.129 2.518 1.00 98.44 88 GLU A O 1
ATOM 700 N N . ARG A 1 89 ? -1.373 8.294 0.440 1.00 98.44 89 ARG A N 1
ATOM 701 C CA . ARG A 1 89 ? -2.622 7.548 0.644 1.00 98.44 89 ARG A CA 1
ATOM 702 C C . ARG A 1 89 ? -2.507 6.439 1.687 1.00 98.44 89 ARG A C 1
ATOM 704 O O . ARG A 1 89 ? -3.533 6.024 2.226 1.00 98.44 89 ARG A O 1
ATOM 711 N N . LEU A 1 90 ? -1.315 5.887 1.900 1.00 98.69 90 LEU A N 1
ATOM 712 C CA . LEU A 1 90 ? -1.070 4.900 2.947 1.00 98.69 90 LEU A CA 1
ATOM 713 C C . LEU A 1 90 ? -1.003 5.591 4.310 1.00 98.69 90 LEU A C 1
ATOM 715 O O . LEU A 1 90 ? -1.748 5.207 5.201 1.00 98.69 90 LEU A O 1
ATOM 719 N N . ALA A 1 91 ? -0.228 6.672 4.424 1.00 98.50 91 ALA A N 1
ATOM 720 C CA . ALA A 1 91 ? -0.118 7.451 5.655 1.00 98.50 91 ALA A CA 1
ATOM 721 C C . ALA A 1 91 ? -1.484 7.960 6.151 1.00 98.50 91 ALA A C 1
ATOM 723 O O . ALA A 1 91 ? -1.817 7.784 7.318 1.00 98.50 91 ALA A O 1
ATOM 724 N N . GLN A 1 92 ? -2.320 8.495 5.252 1.00 98.38 92 GLN A N 1
ATOM 725 C CA . GLN A 1 92 ? -3.683 8.937 5.590 1.00 98.38 92 GLN A CA 1
ATOM 726 C C . GLN A 1 92 ? -4.567 7.794 6.110 1.00 98.38 92 GLN A C 1
ATOM 728 O O . GLN A 1 92 ? -5.386 7.979 7.013 1.00 98.38 92 GLN A O 1
ATOM 733 N N . ARG A 1 93 ? -4.427 6.595 5.531 1.00 98.56 93 ARG A N 1
ATOM 734 C CA . ARG A 1 93 ? -5.174 5.415 5.985 1.00 98.56 93 ARG A CA 1
ATOM 735 C C . ARG A 1 93 ? -4.686 4.940 7.343 1.00 98.56 93 ARG A C 1
ATOM 737 O O . ARG A 1 93 ? -5.524 4.607 8.172 1.00 98.56 93 ARG A O 1
ATOM 744 N N . ASP A 1 94 ? -3.378 4.924 7.567 1.00 98.69 94 ASP A N 1
ATOM 745 C CA . ASP A 1 94 ? -2.789 4.521 8.843 1.00 98.69 94 ASP A CA 1
ATOM 746 C C . ASP A 1 94 ? -3.216 5.471 9.970 1.00 98.69 94 ASP A C 1
ATOM 748 O O . ASP A 1 94 ? -3.609 5.011 11.042 1.00 98.69 94 ASP A O 1
ATOM 752 N N . GLU A 1 95 ? -3.246 6.780 9.704 1.00 98.62 95 GLU A N 1
ATOM 753 C CA . GLU A 1 95 ? -3.776 7.790 10.627 1.00 98.62 95 GLU A CA 1
ATOM 754 C C . GLU A 1 95 ? -5.259 7.540 10.942 1.00 98.62 95 GLU A C 1
ATOM 756 O O . GLU A 1 95 ? -5.634 7.403 12.106 1.00 98.62 95 GLU A O 1
ATOM 761 N N . THR A 1 96 ? -6.089 7.343 9.913 1.00 98.62 96 THR A N 1
ATOM 762 C CA . THR A 1 96 ? -7.520 7.030 10.091 1.00 98.62 96 THR A CA 1
ATOM 763 C C . THR A 1 96 ? -7.724 5.744 10.903 1.00 98.62 96 THR A C 1
ATOM 765 O O . THR A 1 96 ? -8.605 5.665 11.760 1.00 98.62 96 THR A O 1
ATOM 768 N N . ILE A 1 97 ? -6.919 4.707 10.653 1.00 98.75 97 ILE A N 1
ATOM 769 C CA . ILE A 1 97 ? -6.990 3.442 11.395 1.00 98.75 97 ILE A CA 1
ATOM 770 C C . ILE A 1 97 ? -6.609 3.658 12.861 1.00 98.75 97 ILE A C 1
ATOM 772 O O . ILE A 1 97 ? -7.283 3.115 13.742 1.00 98.75 97 ILE A O 1
ATOM 776 N N . ALA A 1 98 ? -5.571 4.446 13.140 1.00 98.69 98 ALA A N 1
ATOM 777 C CA . ALA A 1 98 ? -5.152 4.761 14.503 1.00 98.69 98 ALA A CA 1
ATOM 778 C C . ALA A 1 98 ? -6.247 5.521 15.273 1.00 98.69 98 ALA A C 1
ATOM 780 O O . ALA A 1 98 ? -6.574 5.157 16.408 1.00 98.69 98 ALA A O 1
ATOM 781 N N . GLU A 1 99 ? -6.876 6.513 14.639 1.00 98.56 99 GLU A N 1
ATOM 782 C CA . GLU A 1 99 ? -7.996 7.263 15.216 1.00 98.56 99 GLU A CA 1
ATOM 783 C C . GLU A 1 99 ? -9.195 6.359 15.516 1.00 98.56 99 GLU A C 1
ATOM 785 O O . GLU A 1 99 ? -9.711 6.352 16.636 1.00 98.56 99 GL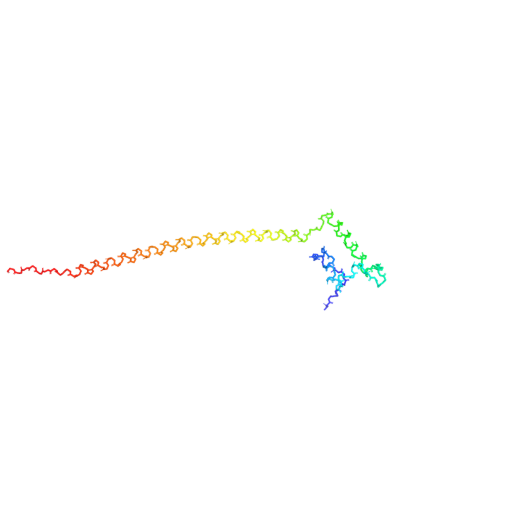U A O 1
ATOM 790 N N . LEU A 1 100 ? -9.613 5.542 14.543 1.00 98.75 100 LEU A N 1
ATOM 791 C CA . LEU A 1 100 ? -10.745 4.627 14.707 1.00 98.75 100 LEU A CA 1
ATOM 792 C C . LEU A 1 100 ? -10.476 3.559 15.770 1.00 98.75 100 LEU A C 1
ATOM 794 O O . LEU A 1 100 ? -11.389 3.184 16.510 1.00 98.75 100 LEU A O 1
ATOM 798 N N . THR A 1 101 ? -9.237 3.081 15.871 1.00 98.75 101 THR A N 1
ATOM 799 C CA . THR A 1 101 ? -8.829 2.111 16.896 1.00 98.75 101 THR A CA 1
ATOM 800 C C . THR A 1 101 ? -8.919 2.734 18.284 1.00 98.75 101 THR A C 1
ATOM 802 O O . THR A 1 101 ? -9.600 2.188 19.152 1.00 98.75 101 THR A O 1
ATOM 805 N N . THR A 1 102 ? -8.348 3.927 18.460 1.00 98.62 102 THR A N 1
ATOM 806 C CA . THR A 1 102 ? -8.412 4.680 19.723 1.00 98.62 102 THR A CA 1
ATOM 807 C C . THR A 1 102 ? -9.860 4.974 20.120 1.00 98.62 102 THR A C 1
ATOM 809 O O . THR A 1 102 ? -10.267 4.771 21.267 1.00 98.62 102 THR A O 1
ATOM 812 N N . PHE A 1 103 ? -10.682 5.406 19.159 1.00 98.56 103 PHE A N 1
ATOM 813 C CA . PHE A 1 103 ? -12.101 5.655 19.385 1.00 98.56 103 PHE A CA 1
ATOM 814 C C . PHE A 1 103 ? -12.839 4.386 19.829 1.00 98.56 103 PHE A C 1
ATOM 816 O O . PHE A 1 103 ? -13.606 4.423 20.794 1.00 98.56 103 PHE A O 1
ATOM 823 N N . LYS A 1 104 ? -12.591 3.254 19.160 1.00 98.69 104 LYS A N 1
ATOM 824 C CA . LYS A 1 104 ? -13.197 1.960 19.496 1.00 98.69 104 LYS A CA 1
ATOM 825 C C . LYS A 1 104 ? -12.828 1.520 20.912 1.00 98.69 104 LYS A C 1
ATOM 827 O O . LYS A 1 104 ? -13.713 1.105 21.657 1.00 98.69 104 LYS A O 1
ATOM 832 N N . GLU A 1 105 ? -11.558 1.615 21.294 1.00 98.69 105 GLU A N 1
ATOM 833 C CA . GLU A 1 105 ? -11.089 1.253 22.638 1.00 98.69 105 GLU A CA 1
ATOM 834 C C . GLU A 1 105 ? -11.767 2.097 23.723 1.00 98.69 105 GLU A C 1
ATOM 836 O O . GLU A 1 105 ? -12.277 1.563 24.715 1.00 98.69 105 GLU A O 1
ATOM 841 N N . LEU A 1 106 ? -11.856 3.411 23.501 1.00 98.69 106 LEU A N 1
ATOM 842 C CA . LEU A 1 106 ? -12.534 4.326 24.412 1.00 98.69 106 LEU A CA 1
ATOM 843 C C . LEU A 1 106 ? -14.037 4.029 24.511 1.00 98.69 106 LEU A C 1
ATOM 845 O O . LEU A 1 106 ? -14.597 4.026 25.609 1.00 98.69 106 LEU A O 1
ATOM 849 N N . ALA A 1 107 ? -14.697 3.773 23.380 1.00 98.69 107 ALA A N 1
ATOM 850 C CA . ALA A 1 107 ? -16.122 3.458 23.338 1.00 98.69 107 ALA A CA 1
ATOM 851 C C . ALA A 1 107 ? -16.436 2.156 24.089 1.00 98.69 107 ALA A C 1
ATOM 853 O O . ALA A 1 107 ? -17.366 2.126 24.895 1.00 98.69 107 ALA A O 1
ATOM 854 N N . LEU A 1 108 ? -15.631 1.110 23.883 1.00 98.75 108 LEU A N 1
ATOM 855 C CA . LEU A 1 108 ? -15.777 -0.163 24.591 1.00 98.75 108 LEU A CA 1
ATOM 856 C C . LEU A 1 108 ? -15.552 -0.002 26.097 1.00 98.75 108 LEU A C 1
ATOM 858 O O . LEU A 1 108 ? -16.348 -0.505 26.885 1.00 98.75 108 LEU A O 1
ATOM 862 N N . SER A 1 109 ? -14.526 0.754 26.494 1.00 98.50 109 SER A N 1
ATOM 863 C CA . SER A 1 109 ? -14.235 1.024 27.909 1.00 98.50 109 SER A CA 1
ATOM 864 C C . SER A 1 109 ? -15.390 1.758 28.595 1.00 98.50 109 SER A C 1
ATOM 866 O O . SER A 1 109 ? -15.802 1.398 29.697 1.00 98.50 109 SER A O 1
ATOM 868 N N . ARG A 1 110 ? -15.967 2.763 27.924 1.00 98.62 110 ARG A N 1
ATOM 869 C CA . ARG A 1 110 ? -17.136 3.499 28.428 1.00 98.62 110 ARG A CA 1
ATOM 870 C C . ARG A 1 110 ? -18.367 2.608 28.540 1.00 98.62 110 ARG A C 1
ATOM 872 O O . ARG A 1 110 ? -19.068 2.688 29.544 1.00 98.62 110 ARG A O 1
ATOM 879 N N . LEU A 1 111 ? -18.624 1.769 27.537 1.00 98.69 111 LEU A N 1
ATOM 880 C CA . LEU A 1 111 ? -19.766 0.857 27.546 1.00 98.69 111 LEU A CA 1
ATOM 881 C C . LEU A 1 111 ? -19.651 -0.172 28.678 1.00 98.69 111 LEU A C 1
ATOM 883 O O . LEU A 1 111 ? -20.639 -0.427 29.360 1.00 98.69 111 LEU A O 1
ATOM 887 N N . ALA A 1 112 ? -18.451 -0.710 28.912 1.00 98.56 112 ALA A N 1
ATOM 888 C CA . ALA A 1 112 ? -18.183 -1.610 30.030 1.00 98.56 112 ALA A CA 1
ATOM 889 C C . ALA A 1 112 ? -18.438 -0.919 31.380 1.00 98.56 112 ALA A C 1
ATOM 891 O O . ALA A 1 112 ? -19.221 -1.418 32.182 1.00 98.56 112 ALA A O 1
ATOM 892 N N . ALA A 1 113 ? -17.892 0.284 31.586 1.00 98.50 113 ALA A N 1
ATOM 893 C CA . ALA A 1 113 ? -18.113 1.044 32.818 1.00 98.50 113 ALA A CA 1
ATOM 894 C C . ALA A 1 113 ? -19.600 1.382 33.052 1.00 98.50 113 ALA A C 1
ATOM 896 O O . ALA A 1 113 ? -20.098 1.293 34.173 1.00 98.50 113 ALA A O 1
ATOM 897 N N . GLN A 1 114 ? -20.330 1.746 31.992 1.00 98.56 114 GLN A N 1
ATOM 898 C CA . GLN A 1 114 ? -21.775 1.980 32.069 1.00 98.56 114 GLN A CA 1
ATOM 899 C C . GLN A 1 114 ? -22.542 0.701 32.411 1.00 98.56 114 GLN A C 1
ATOM 901 O O . GLN A 1 114 ? -23.487 0.747 33.197 1.00 98.56 114 GLN A O 1
ATOM 906 N N . HIS A 1 115 ? -22.147 -0.434 31.832 1.00 98.50 115 HIS A N 1
ATOM 907 C CA . HIS A 1 115 ? -22.749 -1.724 32.139 1.00 98.50 115 HIS A CA 1
ATOM 908 C C . HIS A 1 115 ? -22.560 -2.090 33.614 1.00 98.50 115 HIS A C 1
ATOM 910 O O . HIS A 1 115 ? -23.540 -2.419 34.284 1.00 98.50 115 HIS A O 1
ATOM 916 N N . ASP A 1 116 ? -21.339 -1.956 34.130 1.00 98.56 116 ASP A N 1
ATOM 917 C CA . ASP A 1 116 ? -21.013 -2.251 35.526 1.00 98.56 116 ASP A CA 1
ATOM 918 C C . ASP A 1 116 ? -21.814 -1.368 36.493 1.00 98.56 116 ASP A C 1
ATOM 920 O O . ASP A 1 116 ? -22.378 -1.863 37.473 1.00 98.56 116 ASP A O 1
ATOM 924 N N . GLU A 1 117 ? -21.955 -0.074 36.188 1.00 98.44 117 GLU A N 1
ATOM 925 C CA . GLU A 1 117 ? -22.758 0.836 37.007 1.00 98.44 117 GLU A CA 1
ATOM 926 C C . GLU A 1 117 ? -24.254 0.483 36.956 1.00 98.44 117 GLU A C 1
ATOM 928 O O . GLU A 1 117 ? -24.916 0.463 37.992 1.00 98.44 117 GLU A O 1
ATOM 933 N N . ILE A 1 118 ? -24.803 0.114 35.792 1.00 98.25 118 ILE A N 1
ATOM 934 C CA . ILE A 1 118 ? -26.194 -0.361 35.695 1.00 98.25 118 ILE A CA 1
ATOM 935 C C . ILE A 1 118 ? -26.398 -1.624 36.539 1.00 98.25 118 ILE A C 1
ATOM 937 O O . ILE A 1 118 ? -27.410 -1.742 37.238 1.00 98.25 118 ILE A O 1
ATOM 941 N N . VAL A 1 119 ? -25.461 -2.573 36.484 1.00 98.31 119 VAL A N 1
ATOM 942 C CA . VAL A 1 119 ? -25.511 -3.799 37.291 1.00 98.31 119 VAL A CA 1
ATOM 943 C C . VAL A 1 119 ? -25.498 -3.453 38.779 1.00 98.31 119 VAL A C 1
ATOM 945 O O . VAL A 1 119 ? -26.362 -3.928 39.521 1.00 98.31 119 VAL A O 1
ATOM 948 N N . ARG A 1 120 ? -24.593 -2.569 39.207 1.00 98.00 120 ARG A N 1
ATOM 949 C CA . ARG A 1 120 ? -24.511 -2.088 40.591 1.00 98.00 120 ARG A CA 1
ATOM 950 C C . ARG A 1 120 ? -25.807 -1.410 41.043 1.00 98.00 120 ARG A C 1
ATOM 952 O O . ARG A 1 120 ? -26.329 -1.745 42.107 1.00 98.00 120 ARG A O 1
ATOM 959 N N . LEU A 1 121 ? -26.357 -0.494 40.245 1.00 97.19 121 LEU A N 1
ATOM 960 C CA . LEU A 1 121 ? -27.601 0.217 40.565 1.00 97.19 121 LEU A CA 1
ATOM 961 C C . LEU A 1 121 ? -28.789 -0.745 40.683 1.00 97.19 121 LEU A C 1
ATOM 963 O O . LEU A 1 121 ? -29.605 -0.617 41.596 1.00 97.19 121 LEU A O 1
ATOM 967 N N . ARG A 1 122 ? -28.869 -1.758 39.811 1.00 96.31 122 ARG A N 1
ATOM 968 C CA . ARG A 1 122 ? -29.900 -2.806 39.895 1.00 96.31 122 ARG A CA 1
ATOM 969 C C . ARG A 1 122 ? -29.777 -3.632 41.173 1.00 96.31 122 ARG A C 1
ATOM 971 O O . ARG A 1 122 ? -30.791 -3.901 41.814 1.00 96.31 122 ARG A O 1
ATOM 978 N N . GLN A 1 123 ? -28.558 -4.004 41.564 1.00 95.62 123 GLN A N 1
ATOM 979 C CA . GLN A 1 123 ? -28.311 -4.728 42.816 1.00 95.62 123 GLN A CA 1
ATOM 980 C C . GLN A 1 123 ? -28.719 -3.896 44.040 1.00 95.62 123 GLN A C 1
ATOM 982 O O . GLN A 1 123 ? -29.388 -4.411 44.935 1.00 95.62 123 GLN A O 1
ATOM 987 N N . GLN A 1 124 ? -28.382 -2.603 44.059 1.00 94.94 124 GLN A N 1
ATOM 988 C CA . GLN A 1 124 ? -28.783 -1.686 45.131 1.00 94.94 124 GLN A CA 1
ATOM 989 C C 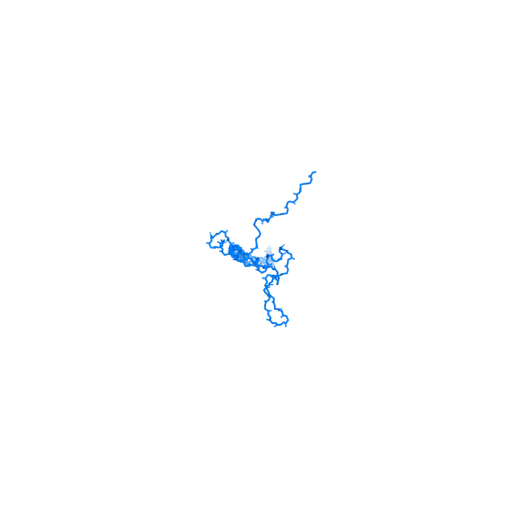. GLN A 1 124 ? -30.305 -1.530 45.217 1.00 94.94 124 GLN A C 1
ATOM 991 O O . GLN A 1 124 ? -30.871 -1.628 46.305 1.00 94.94 124 GLN A O 1
ATOM 996 N N . ALA A 1 125 ? -30.982 -1.341 44.081 1.00 94.12 125 ALA A N 1
ATOM 997 C CA . ALA A 1 125 ? -32.438 -1.232 44.035 1.00 94.12 125 ALA A CA 1
ATOM 998 C C . ALA A 1 125 ? -33.127 -2.509 44.549 1.00 94.12 125 ALA A C 1
ATOM 1000 O O . ALA A 1 125 ? -34.059 -2.428 45.351 1.00 94.12 125 ALA A O 1
ATOM 1001 N N . ALA A 1 126 ? -32.633 -3.686 44.151 1.00 92.50 126 ALA A N 1
ATOM 1002 C CA . ALA A 1 126 ? -33.139 -4.965 44.642 1.00 92.50 126 ALA A CA 1
ATOM 1003 C C . ALA A 1 126 ? -32.936 -5.112 46.161 1.00 92.50 126 ALA A C 1
ATOM 1005 O O . ALA A 1 126 ? -33.873 -5.463 46.878 1.00 92.50 126 ALA A O 1
ATOM 1006 N N . ALA A 1 127 ? -31.751 -4.768 46.676 1.00 88.06 127 ALA A N 1
ATOM 1007 C CA . ALA A 1 127 ? -31.468 -4.803 48.110 1.00 88.06 127 ALA A CA 1
ATOM 1008 C C . ALA A 1 127 ? -32.403 -3.882 48.915 1.00 88.06 127 ALA A C 1
ATOM 1010 O O . ALA A 1 127 ? -32.925 -4.298 49.947 1.00 88.06 127 ALA A O 1
ATOM 1011 N N . LEU A 1 128 ? -32.674 -2.668 48.423 1.00 82.44 128 LEU A N 1
ATOM 1012 C CA . LEU A 1 128 ? -33.606 -1.728 49.056 1.00 82.44 128 LEU A CA 1
ATOM 1013 C C . LEU A 1 128 ? -35.057 -2.228 49.020 1.00 82.44 128 LEU A C 1
ATOM 1015 O O . LEU A 1 128 ? -35.769 -2.081 50.011 1.00 82.44 128 LEU A O 1
ATOM 1019 N N . SER A 1 129 ? -35.494 -2.862 47.926 1.00 74.00 129 SER A N 1
ATOM 1020 C CA . SER A 1 129 ? -36.844 -3.447 47.837 1.00 74.00 129 SER A CA 1
ATOM 1021 C C . SER A 1 129 ? -37.076 -4.611 48.810 1.00 74.00 129 SER A C 1
ATOM 1023 O O . SER A 1 129 ? -38.208 -4.838 49.236 1.00 74.00 129 SER A O 1
ATOM 1025 N N . ASN A 1 130 ? -36.008 -5.298 49.227 1.00 65.62 130 ASN A N 1
ATOM 1026 C CA . ASN A 1 130 ? -36.071 -6.370 50.221 1.00 65.62 130 ASN A CA 1
ATOM 1027 C C . ASN A 1 130 ? -36.195 -5.848 51.667 1.00 65.62 130 ASN A C 1
ATOM 1029 O O . ASN A 1 130 ? -36.460 -6.629 52.582 1.00 65.62 130 ASN A O 1
ATOM 1033 N N . VAL A 1 131 ? -36.047 -4.538 51.900 1.00 64.62 131 VAL A N 1
ATOM 1034 C CA . VAL A 1 131 ? -36.247 -3.918 53.218 1.00 64.62 131 VAL A CA 1
ATOM 1035 C C . VAL A 1 131 ? -37.725 -3.548 53.388 1.00 64.62 131 VAL A C 1
ATOM 1037 O O . VAL A 1 131 ? -38.165 -2.445 53.064 1.00 64.62 131 VAL A O 1
ATOM 1040 N N . ARG A 1 132 ? -38.525 -4.479 53.923 1.00 64.75 132 ARG A N 1
ATOM 1041 C CA . ARG A 1 132 ? -39.926 -4.221 54.296 1.00 64.75 132 ARG A CA 1
ATOM 1042 C C . ARG A 1 132 ? -39.972 -3.390 55.581 1.00 64.75 132 ARG A C 1
ATOM 1044 O O . ARG A 1 132 ? -39.553 -3.855 56.638 1.00 64.75 132 ARG A O 1
ATOM 1051 N N . ARG A 1 133 ? -40.515 -2.170 55.514 1.00 63.69 133 ARG A N 1
ATOM 1052 C CA . ARG A 1 133 ? -40.775 -1.343 56.704 1.00 63.69 133 ARG A CA 1
ATOM 1053 C C . ARG A 1 133 ? -41.814 -2.057 57.577 1.00 63.69 133 ARG A C 1
ATOM 1055 O O . ARG A 1 133 ? -42.939 -2.275 57.128 1.00 63.69 133 ARG A O 1
ATOM 1062 N N . LEU A 1 134 ? -41.431 -2.454 58.792 1.00 62.09 134 LEU A N 1
ATOM 1063 C CA . LEU A 1 134 ? -42.370 -3.026 59.758 1.00 62.09 134 LEU A CA 1
ATOM 1064 C C . LEU A 1 134 ? -43.404 -1.952 60.136 1.00 62.09 134 LEU A C 1
ATOM 1066 O O . LEU A 1 134 ? -43.005 -0.815 60.412 1.00 62.09 134 LEU A O 1
ATOM 1070 N N . PRO A 1 135 ? -44.713 -2.266 60.114 1.00 62.44 135 PRO A N 1
ATOM 1071 C CA . PRO A 1 135 ? -45.728 -1.315 60.537 1.00 62.44 135 PRO A CA 1
ATOM 1072 C C . PRO A 1 135 ? -45.475 -0.950 62.001 1.00 62.44 135 PRO A C 1
ATOM 1074 O O . PRO A 1 135 ? -45.254 -1.828 62.837 1.00 62.44 135 PRO A O 1
ATOM 1077 N N . ALA A 1 136 ? -45.465 0.353 62.291 1.00 65.31 136 ALA A N 1
ATOM 1078 C CA . ALA A 1 136 ? -45.374 0.843 63.658 1.00 65.31 136 ALA A CA 1
ATOM 1079 C C . ALA A 1 136 ? -46.521 0.215 64.455 1.00 65.31 136 ALA A C 1
ATOM 1081 O O . ALA A 1 136 ? -47.678 0.327 64.049 1.00 65.31 136 ALA A O 1
ATOM 1082 N N . ALA A 1 137 ? -46.176 -0.503 65.526 1.00 62.97 137 ALA A N 1
ATOM 1083 C CA . ALA A 1 137 ? -47.140 -1.208 66.354 1.00 62.97 137 ALA A CA 1
ATOM 1084 C C . ALA A 1 137 ? -48.274 -0.251 66.752 1.00 62.97 137 ALA A C 1
ATOM 1086 O O . ALA A 1 137 ? -48.026 0.802 67.346 1.00 62.97 137 ALA A O 1
ATOM 1087 N N . LEU A 1 138 ? -49.503 -0.612 66.376 1.00 56.47 138 LEU A N 1
ATOM 1088 C CA . LEU A 1 138 ? -50.710 0.045 66.860 1.00 56.47 138 LEU A CA 1
ATOM 1089 C C . LEU A 1 138 ? -50.758 -0.145 68.381 1.00 56.47 138 LEU A C 1
ATOM 1091 O O . LEU A 1 138 ? -50.710 -1.279 68.858 1.00 56.47 138 LEU A O 1
ATOM 1095 N N . ARG A 1 139 ? -50.762 0.978 69.104 1.00 48.38 139 ARG A N 1
ATOM 1096 C CA . ARG A 1 139 ? -51.021 1.043 70.547 1.00 48.38 139 ARG A CA 1
ATOM 1097 C C . ARG A 1 139 ? -52.477 0.731 70.848 1.00 48.38 139 ARG A C 1
ATOM 1099 O O . ARG A 1 139 ? -53.330 1.175 70.048 1.00 48.38 139 ARG A O 1
#

Secondary structure (DSSP, 8-state):
------TT---TTS---SHHHHHHHTT--GGGGS-EE-TTS-EE--TTHHHHHHHHHHHHHHHHTT-S--HHHHHHHHHHHHHHHHHHHHHHHHHHHHHHHHHHHHHHHHHHHHHHHHHHHHHHHHHHHT-PPPPPPP-

Sequence (139 aa):
MLGEVVPGEFRAAVLVDDLKTLAAEAGVTRTAFYPKKNRDGTTRPGPYQHLAEEFERRLRTLQEAGEVIDPRTAQIERFKAKVTELKERLAQRDETIAELTTFKELALSRLAAQHDEIVRLRQQAAALSNVRRLPAALR